Protein AF-A0A5P5ZTL6-F1 (afdb_monomer_lite)

Radius of gyration: 15.17 Å; chains: 1; bounding box: 34×27×32 Å

Sequence (74 aa):
MSGIKMRKFLNFKANLGELSNYVKCNPKGVYYIE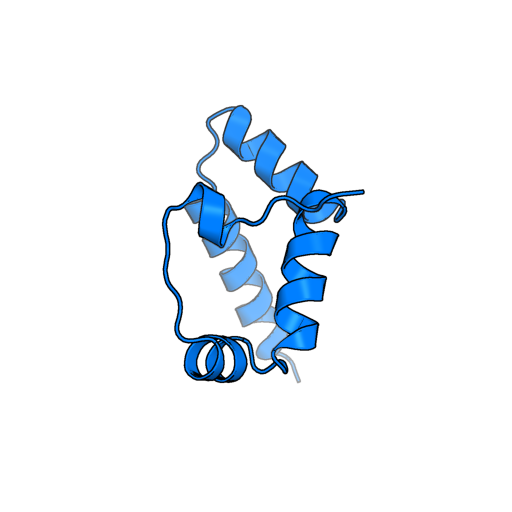NSFFKSKSTRYFMYLRKQGLDMNQAFDHLLGEESKKNIEP

Structure (mmCIF, N/CA/C/O backbone):
data_AF-A0A5P5ZTL6-F1
#
_entry.id   AF-A0A5P5ZTL6-F1
#
loop_
_atom_site.group_PDB
_atom_site.id
_atom_site.type_symbol
_atom_site.label_atom_id
_atom_site.label_alt_id
_atom_site.label_comp_id
_atom_site.label_asym_id
_atom_site.label_entity_id
_atom_site.label_seq_id
_atom_site.pdbx_PDB_ins_code
_atom_site.Cartn_x
_atom_site.Cartn_y
_atom_site.Cartn_z
_atom_site.occupancy
_atom_site.B_iso_or_equiv
_atom_site.auth_seq_id
_atom_site.auth_comp_id
_atom_site.auth_asym_id
_atom_site.auth_atom_id
_atom_site.pdbx_PDB_model_num
ATOM 1 N N . MET A 1 1 ? 2.651 13.221 12.866 1.00 38.12 1 MET A N 1
ATOM 2 C CA . MET A 1 1 ? 1.776 12.980 11.693 1.00 38.12 1 MET A CA 1
ATOM 3 C C . MET A 1 1 ? 1.163 11.598 11.823 1.00 38.12 1 MET A C 1
ATOM 5 O O . MET A 1 1 ? 1.890 10.619 11.719 1.00 38.12 1 MET A O 1
ATOM 9 N N . SER A 1 2 ? -0.133 11.520 12.123 1.00 49.09 2 SER A N 1
ATOM 10 C CA . SER A 1 2 ? -0.859 10.251 12.237 1.00 49.09 2 SER A CA 1
ATOM 11 C C . SER A 1 2 ? -1.009 9.630 10.846 1.00 49.09 2 SER A C 1
ATOM 13 O O . SER A 1 2 ? -1.771 10.148 10.035 1.00 49.09 2 SER A O 1
ATOM 15 N N . GLY A 1 3 ? -0.259 8.564 10.550 1.00 56.66 3 GLY A N 1
ATOM 16 C CA . GLY A 1 3 ? -0.428 7.794 9.317 1.00 56.66 3 GLY A CA 1
ATOM 17 C C . GLY A 1 3 ? -1.829 7.186 9.243 1.00 56.66 3 GLY A C 1
ATOM 18 O O . GLY A 1 3 ? -2.423 6.838 10.268 1.00 56.66 3 GLY A O 1
ATOM 19 N N . ILE A 1 4 ? -2.385 7.089 8.036 1.00 59.88 4 ILE A N 1
ATOM 20 C CA . ILE A 1 4 ? -3.672 6.425 7.820 1.00 59.88 4 ILE A CA 1
ATOM 21 C C . ILE A 1 4 ? -3.482 4.948 8.161 1.00 59.88 4 ILE A C 1
ATOM 23 O O . ILE A 1 4 ? -2.751 4.222 7.491 1.00 59.88 4 ILE A O 1
ATOM 27 N N . LYS A 1 5 ? -4.149 4.497 9.225 1.00 67.75 5 LYS A N 1
ATOM 28 C CA . LYS A 1 5 ? -4.185 3.085 9.609 1.00 67.75 5 LYS A CA 1
ATOM 29 C C . LYS A 1 5 ? -5.117 2.360 8.641 1.00 67.75 5 LYS A C 1
ATOM 31 O O . LYS A 1 5 ? -6.299 2.209 8.942 1.00 67.75 5 LYS A O 1
ATOM 36 N N . MET A 1 6 ? -4.599 1.941 7.484 1.00 68.19 6 MET A N 1
ATOM 37 C CA . MET A 1 6 ? -5.376 1.286 6.418 1.00 68.19 6 MET A CA 1
ATOM 38 C C . MET A 1 6 ? -6.219 0.116 6.941 1.00 68.19 6 MET A C 1
ATOM 40 O O . MET A 1 6 ? -7.385 -0.002 6.580 1.00 68.19 6 MET A O 1
ATOM 44 N N . ARG A 1 7 ? -5.697 -0.670 7.893 1.00 71.44 7 ARG A N 1
ATOM 45 C CA . ARG A 1 7 ? -6.466 -1.738 8.562 1.00 71.44 7 ARG A CA 1
ATOM 46 C C . ARG A 1 7 ? -7.722 -1.236 9.277 1.00 71.44 7 ARG A C 1
ATOM 48 O O . ARG A 1 7 ? -8.763 -1.875 9.216 1.00 71.44 7 ARG A O 1
ATOM 55 N N . LYS A 1 8 ? -7.641 -0.073 9.930 1.00 73.25 8 LYS A N 1
ATOM 56 C CA . LYS A 1 8 ? -8.788 0.549 10.604 1.00 73.25 8 LYS A CA 1
ATOM 57 C C . LYS A 1 8 ? -9.778 1.128 9.590 1.00 73.25 8 LYS A C 1
ATOM 59 O O . LYS A 1 8 ? -10.976 1.018 9.807 1.00 73.25 8 LYS A O 1
ATOM 64 N N . PHE A 1 9 ? -9.282 1.709 8.497 1.00 73.50 9 PHE A N 1
ATOM 65 C CA . PHE A 1 9 ? -10.121 2.228 7.414 1.00 73.50 9 PHE A CA 1
ATOM 66 C C . PHE A 1 9 ? -10.916 1.116 6.712 1.00 73.50 9 PHE A C 1
ATOM 68 O O . PHE A 1 9 ? -12.098 1.286 6.447 1.00 73.50 9 PHE A O 1
ATOM 75 N N . LEU A 1 10 ? -10.291 -0.040 6.478 1.00 73.50 10 LEU A N 1
ATOM 76 C CA . LEU A 1 10 ? -10.909 -1.192 5.812 1.00 73.50 10 LEU A CA 1
ATOM 77 C C . LEU A 1 10 ? -11.656 -2.138 6.770 1.00 73.50 10 LEU A C 1
ATOM 79 O O . LEU A 1 10 ? -12.078 -3.210 6.352 1.00 73.50 10 LEU A O 1
ATOM 83 N N . ASN A 1 11 ? -11.785 -1.781 8.055 1.00 76.75 11 ASN A N 1
ATOM 84 C CA . ASN A 1 11 ? -12.335 -2.643 9.111 1.00 76.75 11 ASN A CA 1
ATOM 85 C C . ASN A 1 11 ? -11.744 -4.073 9.119 1.00 76.75 11 ASN A C 1
ATOM 87 O O . ASN A 1 11 ? -12.435 -5.061 9.363 1.00 76.75 11 ASN A O 1
ATOM 91 N N . PHE A 1 12 ? -10.445 -4.189 8.841 1.00 79.62 12 PHE A N 1
ATOM 92 C CA . PHE A 1 12 ? -9.754 -5.465 8.694 1.00 79.62 12 PHE A CA 1
ATOM 93 C C . PHE A 1 12 ? -8.957 -5.808 9.958 1.00 79.62 12 PHE A C 1
ATOM 95 O O . PHE A 1 12 ? -8.042 -5.077 10.356 1.00 79.62 12 PHE A O 1
ATOM 102 N N . LYS A 1 13 ? -9.277 -6.944 10.588 1.00 78.06 13 LYS A N 1
ATOM 103 C CA . LYS A 1 13 ? -8.542 -7.487 11.741 1.00 78.06 13 LYS A CA 1
ATOM 104 C C . LYS A 1 13 ? -7.534 -8.537 11.267 1.00 78.06 13 LYS A C 1
ATOM 106 O O . LYS A 1 13 ? -7.844 -9.718 11.212 1.00 78.06 13 LYS A O 1
ATOM 111 N N . ALA A 1 14 ? -6.332 -8.089 10.913 1.00 75.50 14 ALA A N 1
ATOM 112 C CA . ALA A 1 14 ? -5.255 -8.967 10.458 1.00 75.50 14 ALA A CA 1
ATOM 113 C C . ALA A 1 14 ? -4.563 -9.699 11.622 1.00 75.50 14 ALA A C 1
ATOM 115 O O . ALA A 1 14 ? -4.264 -9.072 12.644 1.0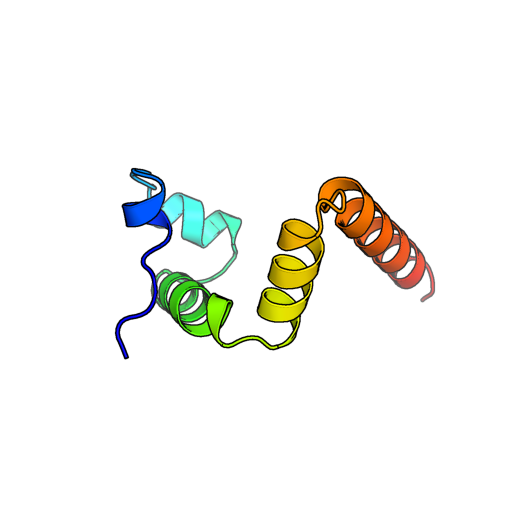0 75.50 14 ALA A O 1
ATOM 116 N N . ASN A 1 15 ? -4.191 -10.967 11.421 1.00 85.38 15 ASN A N 1
ATOM 117 C CA . ASN A 1 15 ? -3.157 -11.623 12.220 1.00 85.38 15 ASN A CA 1
ATOM 118 C C . ASN A 1 15 ? -1.788 -11.031 11.838 1.00 85.38 15 ASN A C 1
ATOM 120 O O . ASN A 1 15 ? -1.319 -11.181 10.710 1.00 85.38 15 ASN A O 1
ATOM 124 N N . LEU A 1 16 ? -1.149 -10.320 12.772 1.00 79.75 16 LEU A N 1
ATOM 125 C CA . LEU A 1 16 ? 0.112 -9.626 12.500 1.00 79.75 16 LEU A CA 1
ATOM 126 C C . LEU A 1 16 ? 1.271 -10.585 12.201 1.00 79.75 16 LEU A C 1
ATOM 128 O O . LEU A 1 16 ? 2.171 -10.196 11.462 1.00 79.75 16 LEU A O 1
ATOM 132 N N . GLY A 1 17 ? 1.253 -11.806 12.747 1.00 82.38 17 GLY A N 1
ATOM 133 C CA . GLY A 1 17 ? 2.278 -12.817 12.478 1.00 82.38 17 GLY A CA 1
ATOM 134 C C . GLY A 1 17 ? 2.218 -13.309 11.033 1.00 82.38 17 GLY A C 1
ATOM 135 O O . GLY A 1 17 ? 3.224 -13.291 10.332 1.00 82.38 17 GLY A O 1
ATOM 136 N N . GLU A 1 18 ? 1.021 -13.649 10.556 1.00 83.56 18 GLU A N 1
ATOM 137 C CA . GLU A 1 18 ? 0.793 -14.061 9.163 1.00 83.56 18 GLU A CA 1
ATOM 138 C C . GLU A 1 18 ? 1.125 -12.942 8.177 1.00 83.56 18 GLU A C 1
ATOM 140 O O . GLU A 1 18 ? 1.823 -13.170 7.193 1.00 83.56 18 GLU A O 1
ATOM 145 N N . LEU A 1 19 ? 0.688 -11.714 8.469 1.00 81.12 19 LEU A N 1
ATOM 146 C CA . LEU A 1 19 ? 0.969 -10.557 7.624 1.00 81.12 19 LEU A CA 1
ATOM 147 C C . LEU A 1 19 ? 2.472 -10.258 7.554 1.00 81.12 19 LEU A C 1
ATOM 149 O O . LEU A 1 19 ? 3.001 -9.994 6.480 1.00 81.12 19 LEU A O 1
ATOM 153 N N . SER A 1 20 ? 3.160 -10.313 8.694 1.00 80.12 20 SER A N 1
ATOM 154 C CA . SER A 1 20 ? 4.610 -10.127 8.788 1.00 80.12 20 SER A CA 1
ATOM 155 C C . SER A 1 20 ? 5.364 -11.191 7.981 1.00 80.12 20 SER A C 1
ATOM 157 O O . SER A 1 20 ? 6.253 -10.848 7.200 1.00 80.12 20 SER A O 1
ATOM 159 N N . ASN A 1 21 ? 4.957 -12.459 8.096 1.00 82.19 21 ASN A N 1
ATOM 160 C CA . ASN A 1 21 ? 5.521 -13.563 7.319 1.00 82.19 21 ASN A CA 1
ATOM 161 C C . ASN A 1 21 ? 5.273 -13.388 5.815 1.00 82.19 21 ASN A C 1
ATOM 163 O O . ASN A 1 21 ? 6.195 -13.557 5.019 1.00 82.19 21 ASN A O 1
ATOM 167 N N . TYR A 1 22 ? 4.055 -13.001 5.426 1.00 82.88 22 TYR A N 1
ATOM 168 C CA . TYR A 1 22 ? 3.680 -12.796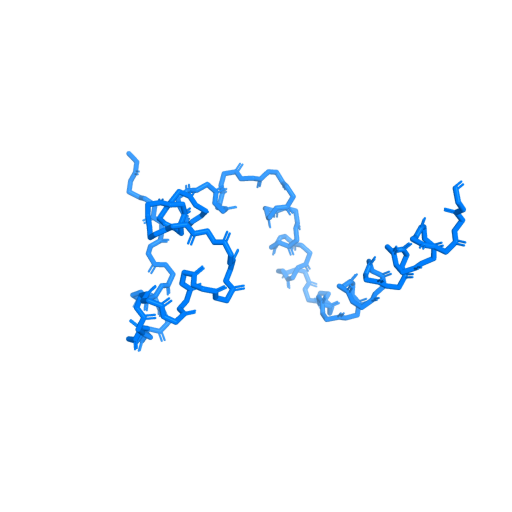 4.027 1.00 82.88 22 TYR A CA 1
ATOM 169 C C . TYR A 1 22 ? 4.444 -11.634 3.385 1.00 82.88 22 TYR A C 1
ATOM 171 O O . TYR A 1 22 ? 5.038 -11.782 2.321 1.00 82.88 22 TYR A O 1
ATOM 179 N N . VAL A 1 23 ? 4.490 -10.483 4.061 1.00 80.44 23 VAL A N 1
ATOM 180 C CA . VAL A 1 23 ? 5.234 -9.298 3.599 1.00 80.44 23 VAL A CA 1
ATOM 181 C C . VAL A 1 23 ? 6.753 -9.499 3.756 1.00 80.44 23 VAL A C 1
ATOM 183 O O . VAL A 1 23 ? 7.537 -8.666 3.307 1.00 80.44 23 VAL A O 1
ATOM 186 N N . LYS A 1 24 ? 7.191 -10.610 4.372 1.00 83.62 24 LYS A N 1
ATOM 187 C CA . LYS A 1 24 ? 8.592 -10.921 4.700 1.00 83.62 24 LYS A CA 1
ATOM 188 C C . LYS A 1 24 ? 9.281 -9.803 5.486 1.00 83.62 24 LYS A C 1
ATOM 190 O O . LYS A 1 24 ? 10.477 -9.562 5.339 1.00 83.62 24 LYS A O 1
ATOM 195 N N . CYS A 1 25 ? 8.537 -9.092 6.325 1.00 77.50 25 CYS A N 1
ATOM 196 C CA . CYS A 1 25 ? 9.070 -8.006 7.139 1.00 77.50 25 CYS A CA 1
ATOM 197 C C . CYS A 1 25 ? 8.551 -8.135 8.564 1.00 77.50 25 CYS A C 1
ATOM 199 O O . CYS A 1 25 ? 7.433 -8.586 8.774 1.00 77.50 25 CYS A O 1
ATOM 201 N N . ASN A 1 26 ? 9.345 -7.748 9.562 1.00 80.56 26 ASN A N 1
ATOM 202 C CA . ASN A 1 26 ? 8.905 -7.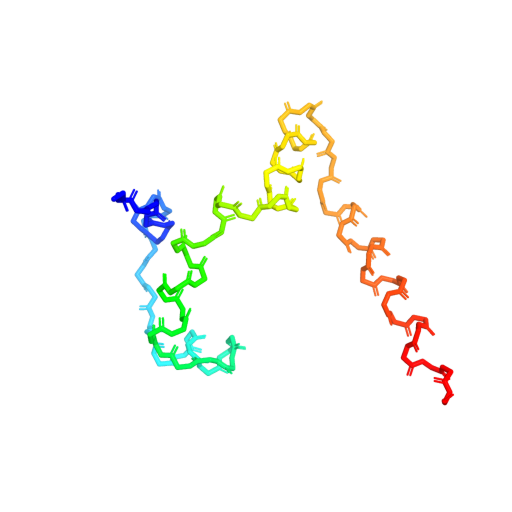809 10.957 1.00 80.56 26 ASN A CA 1
ATOM 203 C C . ASN A 1 26 ? 7.688 -6.880 11.209 1.00 80.56 26 ASN A C 1
ATOM 205 O O . ASN A 1 26 ? 7.449 -5.943 10.438 1.00 80.56 26 ASN A O 1
ATOM 209 N N . PRO A 1 27 ? 6.931 -7.059 12.309 1.00 76.50 27 PRO A N 1
ATOM 210 C CA . PRO A 1 27 ? 5.736 -6.253 12.569 1.00 76.50 27 PRO A CA 1
ATOM 211 C C . PRO A 1 27 ? 5.997 -4.738 12.600 1.00 76.50 27 PRO A C 1
ATOM 213 O O . PRO A 1 27 ? 5.145 -3.958 12.180 1.00 76.50 27 PRO A O 1
ATOM 216 N N . LYS A 1 28 ? 7.187 -4.300 13.046 1.00 77.62 28 LYS A N 1
ATOM 217 C CA . LYS A 1 28 ? 7.593 -2.881 13.017 1.00 77.62 28 LYS A CA 1
ATOM 218 C C . LYS A 1 28 ? 7.728 -2.358 11.579 1.00 77.62 28 LYS A C 1
ATOM 220 O O . LYS A 1 28 ? 7.318 -1.230 11.307 1.00 77.62 28 LYS A O 1
ATOM 225 N N . GLY A 1 29 ? 8.244 -3.178 10.666 1.00 76.69 29 GLY A N 1
ATOM 226 C CA . GLY A 1 29 ? 8.348 -2.892 9.237 1.00 76.69 29 GLY A CA 1
ATOM 227 C C . GLY A 1 29 ? 6.984 -2.685 8.585 1.00 76.69 29 GLY A C 1
ATOM 228 O O . GLY A 1 29 ? 6.804 -1.707 7.863 1.00 76.69 29 GLY A O 1
ATOM 229 N N . VAL A 1 30 ? 5.989 -3.511 8.927 1.00 74.25 30 VAL A N 1
ATOM 230 C CA . VAL A 1 30 ? 4.604 -3.330 8.452 1.00 74.25 30 VAL A CA 1
ATOM 231 C C . VAL A 1 30 ? 4.062 -1.948 8.842 1.00 74.25 30 VAL A C 1
ATOM 233 O O . VAL A 1 30 ? 3.544 -1.224 7.993 1.00 74.25 30 VAL A O 1
ATOM 236 N N . TYR A 1 31 ? 4.233 -1.528 10.102 1.00 72.50 31 TYR A N 1
ATOM 237 C CA . TYR A 1 31 ? 3.809 -0.190 10.541 1.00 72.50 31 TYR A CA 1
ATOM 238 C C . TYR A 1 31 ? 4.547 0.935 9.809 1.00 72.50 31 TYR A C 1
ATOM 240 O O . TYR A 1 31 ? 3.961 1.982 9.522 1.00 72.50 31 TYR A O 1
ATOM 248 N N . TYR A 1 32 ? 5.833 0.747 9.511 1.00 76.62 32 TYR A N 1
ATOM 249 C CA . TYR A 1 32 ? 6.599 1.717 8.735 1.00 76.62 32 TYR A CA 1
ATOM 250 C C . TYR A 1 32 ? 6.071 1.834 7.301 1.00 76.62 32 TYR A C 1
ATOM 252 O O . TYR A 1 32 ? 5.877 2.954 6.824 1.00 76.62 32 TYR A O 1
ATOM 260 N N . ILE A 1 33 ? 5.780 0.708 6.640 1.00 75.62 33 ILE A N 1
ATOM 261 C CA . ILE A 1 33 ? 5.173 0.680 5.302 1.00 75.62 33 ILE A CA 1
ATOM 262 C C . ILE A 1 33 ? 3.850 1.446 5.322 1.00 75.62 33 ILE A C 1
ATOM 264 O O . ILE A 1 33 ? 3.686 2.360 4.528 1.00 75.62 33 ILE A O 1
ATOM 268 N N . GLU A 1 34 ? 2.951 1.191 6.275 1.00 72.00 34 GLU A N 1
ATOM 269 C CA . GLU A 1 34 ? 1.674 1.923 6.364 1.00 72.00 34 GLU A CA 1
ATOM 270 C C . GLU A 1 34 ? 1.853 3.438 6.560 1.00 72.00 34 GLU A C 1
ATOM 272 O O . GLU A 1 34 ? 1.168 4.245 5.929 1.00 72.00 34 GLU A O 1
ATOM 277 N N . ASN A 1 35 ? 2.804 3.845 7.404 1.00 71.25 35 ASN A N 1
ATOM 278 C CA . ASN A 1 35 ? 3.074 5.259 7.676 1.00 71.25 35 ASN A CA 1
ATOM 279 C C . ASN A 1 35 ? 3.779 5.978 6.514 1.00 71.25 35 ASN A C 1
ATOM 281 O O . ASN A 1 35 ? 3.654 7.199 6.370 1.00 71.25 35 ASN A O 1
ATOM 285 N N . SER A 1 36 ? 4.547 5.241 5.713 1.00 74.06 36 SER A N 1
ATOM 286 C CA . SER A 1 36 ? 5.265 5.755 4.543 1.00 74.06 36 SER A CA 1
ATOM 287 C C . SER A 1 36 ? 4.466 5.617 3.250 1.00 74.06 36 SER A C 1
ATOM 289 O O . SER A 1 36 ? 4.734 6.360 2.307 1.00 74.06 36 SER A O 1
ATOM 291 N N . PHE A 1 37 ? 3.440 4.761 3.221 1.00 74.94 37 PHE A N 1
ATOM 292 C CA . PHE A 1 37 ? 2.652 4.443 2.034 1.00 74.94 37 PHE A CA 1
ATOM 293 C C . PHE A 1 37 ? 2.128 5.708 1.356 1.00 74.94 37 PHE A C 1
ATOM 295 O O . PHE A 1 37 ? 2.421 5.952 0.193 1.00 74.94 37 PHE A O 1
ATOM 302 N N . PHE A 1 38 ? 1.466 6.589 2.108 1.00 71.62 38 PHE A N 1
ATOM 303 C CA . PHE A 1 38 ? 0.949 7.860 1.583 1.00 71.62 38 PHE A CA 1
ATOM 304 C C . PHE A 1 38 ? 2.020 8.939 1.361 1.00 71.62 38 PHE A C 1
ATOM 306 O O . PHE A 1 38 ? 1.760 9.940 0.694 1.00 71.62 38 PHE A O 1
ATOM 313 N N . LYS A 1 39 ? 3.223 8.764 1.917 1.00 76.81 39 LYS A N 1
ATOM 314 C CA . LYS A 1 39 ? 4.349 9.690 1.719 1.00 76.81 39 LYS A CA 1
ATOM 315 C C . LYS A 1 39 ? 5.137 9.367 0.451 1.00 76.81 39 LYS A C 1
ATOM 317 O O . LYS A 1 39 ? 5.726 10.272 -0.142 1.00 76.81 39 LYS A O 1
ATOM 322 N N . SER A 1 40 ? 5.122 8.107 0.017 1.00 82.00 40 SER A N 1
ATOM 323 C CA . SER A 1 40 ? 5.769 7.663 -1.215 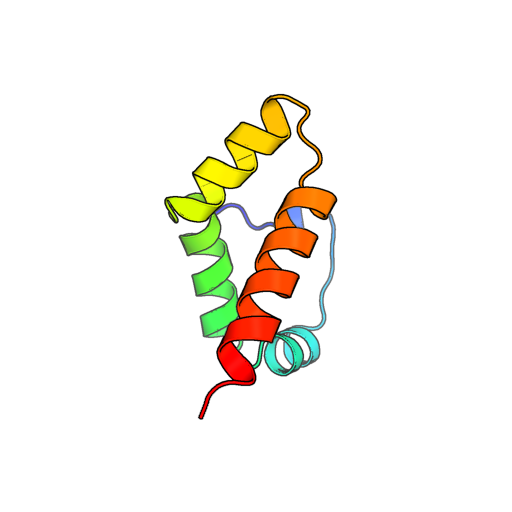1.00 82.00 40 SER A CA 1
ATOM 324 C C . SER A 1 40 ? 5.231 8.430 -2.428 1.00 82.00 40 SER A C 1
ATOM 326 O O . SER A 1 40 ? 4.019 8.573 -2.616 1.00 82.00 40 SER A O 1
ATOM 328 N N . LYS A 1 41 ? 6.144 8.945 -3.266 1.00 82.94 41 LYS A N 1
ATOM 329 C CA . LYS A 1 41 ? 5.792 9.622 -4.526 1.00 82.94 41 LYS A CA 1
ATOM 330 C C . LYS A 1 41 ? 5.031 8.669 -5.455 1.00 82.94 41 LYS A C 1
ATOM 332 O O . LYS A 1 41 ? 3.998 9.061 -5.989 1.00 82.94 41 LYS A O 1
ATOM 337 N N . SER A 1 42 ? 5.491 7.423 -5.568 1.00 81.12 42 SER A N 1
ATOM 338 C CA . SER A 1 42 ? 4.897 6.403 -6.438 1.00 81.12 42 SER A CA 1
ATOM 339 C C . SER A 1 42 ? 3.469 6.061 -6.022 1.00 81.12 42 SER A C 1
ATOM 341 O O . SER A 1 42 ? 2.567 6.053 -6.852 1.00 81.12 42 SER A O 1
ATOM 343 N N . THR A 1 43 ? 3.218 5.883 -4.723 1.00 84.94 43 THR A N 1
ATOM 344 C CA . THR A 1 43 ? 1.862 5.603 -4.230 1.00 84.94 43 THR A CA 1
ATOM 345 C C . THR A 1 43 ? 0.898 6.745 -4.540 1.00 84.94 43 THR A C 1
ATOM 347 O O . THR A 1 43 ? -0.206 6.505 -5.025 1.00 84.94 43 THR A O 1
ATOM 350 N N . ARG A 1 44 ? 1.308 8.000 -4.304 1.00 87.00 44 ARG A N 1
ATOM 351 C CA . ARG A 1 44 ? 0.467 9.170 -4.614 1.00 87.00 44 ARG A CA 1
ATOM 352 C C . ARG A 1 44 ? 0.169 9.286 -6.107 1.00 87.00 44 ARG A C 1
ATOM 354 O O . ARG A 1 44 ? -0.949 9.644 -6.468 1.00 87.00 44 ARG A O 1
ATOM 361 N N . TYR A 1 45 ? 1.140 8.958 -6.955 1.00 87.62 45 TYR A N 1
ATOM 362 C CA . TYR A 1 45 ? 0.959 8.918 -8.401 1.00 87.62 45 TYR A CA 1
ATOM 363 C C . TYR A 1 45 ? -0.095 7.879 -8.812 1.00 87.62 45 TYR A C 1
ATOM 365 O O . TYR A 1 45 ? -1.075 8.229 -9.464 1.00 87.62 45 TYR A O 1
ATOM 373 N N . PHE A 1 46 ? 0.018 6.637 -8.336 1.00 87.44 46 PHE A N 1
ATOM 374 C CA . PHE A 1 46 ? -0.969 5.591 -8.629 1.00 87.44 46 PHE A CA 1
ATOM 375 C C . PHE A 1 46 ? -2.368 5.911 -8.085 1.00 87.44 46 PHE A C 1
ATOM 377 O O . PHE A 1 46 ? -3.369 5.666 -8.754 1.00 87.44 46 PHE A O 1
ATOM 384 N N . MET A 1 47 ? -2.462 6.525 -6.903 1.00 87.88 47 MET A N 1
ATOM 385 C CA . MET A 1 47 ? -3.743 7.004 -6.370 1.00 87.88 47 MET A CA 1
ATOM 386 C C . MET A 1 47 ? -4.375 8.087 -7.245 1.00 87.88 47 MET A C 1
ATOM 388 O O . MET A 1 47 ? -5.594 8.101 -7.415 1.00 87.88 47 MET A O 1
ATOM 392 N N . TYR A 1 48 ? -3.567 8.991 -7.801 1.00 92.25 48 TYR A N 1
ATOM 393 C CA . TYR A 1 48 ? -4.053 10.006 -8.729 1.00 92.25 48 TYR A CA 1
ATOM 394 C C . TYR A 1 48 ? -4.593 9.375 -10.017 1.00 92.25 48 TYR A C 1
ATOM 396 O O . TYR A 1 48 ? -5.703 9.716 -10.416 1.00 92.25 48 TYR A O 1
ATOM 404 N N . LEU A 1 49 ? -3.873 8.415 -10.610 1.00 87.31 49 LEU A N 1
ATOM 405 C CA . LEU A 1 49 ? -4.339 7.689 -11.798 1.00 87.31 49 LEU A CA 1
ATOM 406 C C . LEU A 1 49 ? -5.667 6.969 -11.536 1.00 87.31 49 LEU A C 1
ATOM 408 O O . LEU A 1 49 ? -6.625 7.152 -12.286 1.00 87.31 49 LEU A O 1
ATOM 412 N N . ARG A 1 50 ? -5.772 6.253 -10.409 1.00 91.44 50 ARG A N 1
ATOM 413 C CA . ARG A 1 50 ? -7.027 5.619 -9.981 1.00 91.44 50 ARG A CA 1
ATOM 414 C C . ARG A 1 50 ? -8.169 6.627 -9.866 1.00 91.44 50 ARG A C 1
ATOM 416 O O . ARG A 1 50 ? -9.287 6.339 -10.278 1.00 91.44 50 ARG A O 1
ATOM 423 N N . LYS A 1 51 ? -7.903 7.810 -9.301 1.00 91.69 51 LYS A N 1
ATOM 424 C CA . LYS A 1 51 ? -8.903 8.879 -9.159 1.00 91.69 51 LYS A CA 1
ATOM 425 C C . LYS A 1 51 ? -9.425 9.372 -10.516 1.00 91.69 51 LYS A C 1
ATOM 427 O O . LYS A 1 51 ? -10.576 9.784 -10.580 1.00 91.69 51 LYS A O 1
ATOM 432 N N . GLN A 1 52 ? -8.616 9.315 -11.575 1.00 93.19 52 GLN A N 1
ATOM 433 C CA . GLN A 1 52 ? -9.042 9.657 -12.940 1.00 93.19 52 GLN A CA 1
ATOM 434 C C . GLN A 1 52 ? -9.868 8.550 -13.620 1.00 93.19 52 GLN A C 1
ATOM 436 O O . GLN A 1 52 ? -10.258 8.708 -14.771 1.00 93.19 52 GLN A O 1
ATOM 441 N N . GLY A 1 53 ? -10.140 7.436 -12.932 1.00 92.25 53 GLY A N 1
ATOM 442 C CA . GLY A 1 53 ? -10.906 6.317 -13.482 1.00 92.25 53 GLY A CA 1
ATOM 443 C C . GLY A 1 53 ? -10.070 5.319 -14.281 1.00 92.25 53 GLY A C 1
ATOM 444 O O . GLY A 1 53 ? -10.638 4.463 -14.950 1.00 92.25 53 GLY A O 1
ATOM 445 N N . LEU A 1 54 ? -8.737 5.404 -14.213 1.00 91.69 54 LEU A N 1
ATOM 446 C CA . LEU A 1 54 ? -7.860 4.427 -14.853 1.00 91.69 54 LEU A CA 1
ATOM 447 C C . LEU A 1 54 ? -7.894 3.089 -14.104 1.00 91.69 54 LEU A C 1
ATOM 449 O O . LEU A 1 54 ? -7.918 3.051 -12.867 1.00 91.69 54 LEU A O 1
ATOM 453 N N . ASP A 1 55 ? -7.860 1.992 -14.863 1.00 91.81 55 ASP A N 1
ATOM 454 C CA . ASP A 1 55 ? -7.794 0.645 -14.306 1.00 91.81 55 ASP A CA 1
ATOM 455 C C . ASP A 1 55 ? -6.386 0.353 -13.782 1.00 91.81 55 ASP A C 1
ATOM 457 O O . ASP A 1 55 ? -5.432 0.106 -14.521 1.00 91.81 55 ASP A O 1
ATOM 461 N N . MET A 1 56 ? -6.260 0.389 -12.459 1.00 90.12 56 MET A N 1
ATOM 462 C CA . MET A 1 56 ? -4.990 0.123 -11.804 1.00 90.12 56 MET A CA 1
ATOM 463 C C . MET A 1 56 ? -4.564 -1.338 -11.900 1.00 90.12 56 MET A C 1
ATOM 465 O O . MET A 1 56 ? -3.366 -1.590 -11.827 1.00 90.12 56 MET A O 1
ATOM 469 N N . ASN A 1 57 ? -5.495 -2.283 -12.071 1.00 90.75 57 ASN A N 1
ATOM 470 C CA . ASN A 1 57 ? -5.132 -3.693 -12.206 1.00 90.75 57 ASN A CA 1
ATOM 471 C C . ASN A 1 57 ? -4.340 -3.896 -13.497 1.00 90.75 57 ASN A C 1
ATOM 473 O O . ASN A 1 57 ? -3.231 -4.408 -13.442 1.00 90.75 57 ASN A O 1
ATOM 477 N N . GLN A 1 58 ? -4.823 -3.346 -14.616 1.00 90.81 58 GLN A N 1
ATOM 478 C CA . GLN A 1 58 ? -4.086 -3.362 -15.884 1.00 90.81 58 GLN A CA 1
ATOM 479 C C . GLN A 1 58 ? -2.707 -2.700 -15.771 1.00 90.81 58 GLN A C 1
ATOM 481 O O . GLN A 1 58 ? -1.720 -3.215 -16.296 1.00 90.81 58 GLN A O 1
ATOM 486 N N . ALA A 1 59 ? -2.617 -1.567 -15.065 1.00 86.19 59 ALA A N 1
ATOM 487 C CA . ALA A 1 59 ? -1.340 -0.893 -14.846 1.00 86.19 59 ALA A CA 1
ATOM 488 C C . ALA A 1 59 ? -0.359 -1.754 -14.027 1.00 86.19 59 ALA A C 1
ATOM 490 O O . ALA A 1 59 ? 0.830 -1.795 -14.341 1.00 86.19 59 ALA A O 1
ATOM 491 N N . PHE A 1 60 ? -0.838 -2.447 -12.990 1.00 89.62 60 PHE A N 1
ATOM 492 C CA . PHE A 1 60 ? -0.003 -3.331 -12.176 1.00 89.62 60 PHE A CA 1
ATOM 493 C C . PHE A 1 60 ? 0.381 -4.613 -12.915 1.00 89.62 60 PHE A C 1
ATOM 495 O O . PHE A 1 60 ? 1.544 -5.002 -12.847 1.00 89.62 60 PHE A O 1
ATOM 502 N N . ASP A 1 61 ? -0.533 -5.212 -13.675 1.00 90.56 61 ASP A N 1
ATOM 503 C CA . ASP A 1 61 ? -0.252 -6.389 -14.502 1.00 90.56 61 ASP A CA 1
ATOM 504 C C . ASP A 1 61 ? 0.849 -6.089 -15.525 1.00 90.56 61 ASP A C 1
ATOM 506 O O . ASP A 1 61 ? 1.771 -6.885 -15.712 1.00 90.56 61 ASP A O 1
ATOM 510 N N . HIS A 1 62 ? 0.814 -4.899 -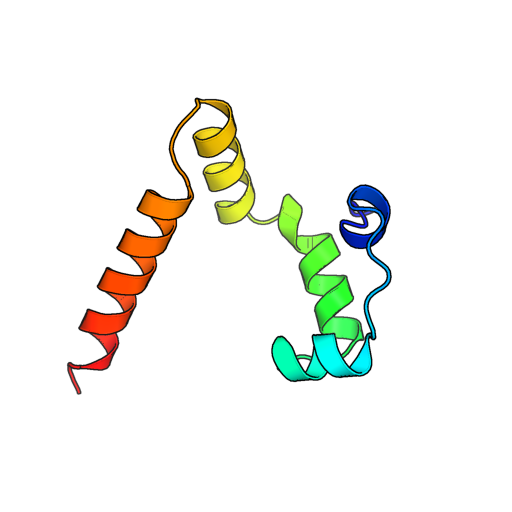16.132 1.00 85.38 62 HIS A N 1
ATOM 511 C CA . HIS A 1 62 ? 1.872 -4.450 -17.031 1.00 85.38 62 HIS A CA 1
ATOM 512 C C . HIS A 1 62 ? 3.227 -4.316 -16.316 1.00 85.38 62 HIS A C 1
ATOM 514 O O . HIS A 1 62 ? 4.234 -4.814 -16.815 1.00 85.38 62 HIS A O 1
ATOM 520 N N . LEU A 1 63 ? 3.260 -3.694 -15.131 1.00 84.00 63 LEU A N 1
ATOM 521 C CA . LEU A 1 63 ? 4.493 -3.551 -14.345 1.00 84.00 63 LEU A CA 1
ATOM 522 C C . LEU A 1 63 ? 5.087 -4.910 -13.948 1.00 84.00 63 LEU A C 1
ATOM 524 O O . LEU A 1 63 ? 6.293 -5.113 -14.083 1.00 84.00 63 LEU A O 1
ATOM 528 N N . LEU A 1 64 ? 4.244 -5.850 -13.515 1.00 86.00 64 LEU A N 1
ATOM 529 C CA . LEU A 1 64 ? 4.657 -7.214 -13.171 1.00 86.00 64 LEU A CA 1
ATOM 530 C C . LEU A 1 64 ? 5.186 -7.977 -14.395 1.00 86.00 64 LEU A C 1
ATOM 532 O O . LEU A 1 64 ? 6.157 -8.734 -14.292 1.00 86.00 64 LEU A O 1
ATOM 536 N N . GLY A 1 65 ? 4.584 -7.754 -15.565 1.00 85.31 65 GLY A N 1
ATOM 537 C CA . GLY A 1 65 ? 5.059 -8.306 -16.833 1.00 85.31 65 GLY A CA 1
ATOM 538 C C . GLY A 1 65 ? 6.456 -7.806 -17.213 1.00 85.31 65 GLY A C 1
ATOM 539 O O . GLY A 1 65 ? 7.292 -8.594 -17.656 1.00 85.31 65 GLY A O 1
ATOM 540 N N . GLU A 1 66 ? 6.744 -6.523 -16.999 1.00 80.12 66 GLU A N 1
ATOM 541 C CA . GLU A 1 66 ? 8.060 -5.931 -17.274 1.00 80.12 66 GLU A CA 1
ATOM 542 C C . GLU A 1 66 ? 9.138 -6.376 -16.268 1.00 80.12 66 GLU A C 1
ATOM 544 O O . GLU A 1 66 ? 10.277 -6.637 -16.662 1.00 80.12 66 GLU A O 1
ATOM 549 N N . GLU A 1 67 ? 8.800 -6.537 -14.983 1.00 73.81 67 GLU A N 1
ATOM 550 C CA . GLU A 1 67 ? 9.719 -7.125 -13.992 1.00 73.81 67 GLU A CA 1
ATOM 551 C C . GLU A 1 67 ? 10.063 -8.583 -14.316 1.00 73.81 67 GLU A C 1
ATOM 553 O O . GLU A 1 67 ? 11.213 -9.002 -14.179 1.00 73.81 67 GLU A O 1
ATOM 558 N N . SER A 1 68 ? 9.084 -9.352 -14.794 1.00 70.19 68 SER A N 1
ATOM 559 C CA . SER A 1 68 ? 9.288 -10.756 -15.163 1.00 70.19 68 SER A CA 1
ATOM 560 C C . SER A 1 68 ? 10.274 -10.911 -16.323 1.00 70.19 68 SER A C 1
ATOM 562 O O . SER A 1 68 ? 11.073 -11.840 -16.316 1.00 70.19 68 SER A O 1
ATOM 564 N N . LYS A 1 69 ? 10.282 -9.979 -17.286 1.00 65.44 69 LYS A N 1
ATOM 565 C CA . LYS A 1 69 ? 11.247 -9.982 -18.401 1.00 65.44 69 LYS A CA 1
ATOM 566 C C . LYS A 1 69 ? 12.672 -9.667 -17.946 1.00 65.44 69 LYS A C 1
ATOM 568 O O . LYS A 1 69 ? 13.612 -10.285 -18.431 1.00 65.44 69 LYS A O 1
ATOM 573 N N . LYS A 1 70 ? 12.837 -8.747 -16.990 1.00 59.81 70 LYS A N 1
ATOM 574 C CA . LYS A 1 70 ? 14.159 -8.357 -16.467 1.00 59.81 70 LYS A CA 1
ATOM 575 C C . LYS A 1 70 ? 14.837 -9.442 -15.631 1.00 59.81 70 LYS A C 1
ATOM 577 O O . LYS A 1 70 ? 16.053 -9.443 -15.539 1.00 59.81 70 LYS A O 1
ATOM 582 N N . ASN A 1 71 ? 14.073 -10.359 -15.042 1.00 55.38 71 ASN A N 1
ATOM 583 C CA . ASN A 1 71 ? 14.611 -11.461 -14.236 1.00 55.38 71 ASN A CA 1
ATOM 584 C C . ASN A 1 71 ? 14.993 -12.712 -15.062 1.00 55.38 71 ASN A C 1
ATOM 586 O O . ASN A 1 71 ? 15.317 -13.742 -14.475 1.00 55.38 71 ASN A O 1
ATOM 590 N N . ILE A 1 72 ? 14.921 -12.651 -16.400 1.00 57.84 72 ILE A N 1
ATOM 591 C CA . ILE A 1 72 ? 15.274 -13.755 -17.317 1.00 57.84 72 ILE A CA 1
ATOM 592 C C . ILE A 1 72 ? 16.603 -13.482 -18.052 1.00 57.84 72 ILE A C 1
ATOM 594 O O . ILE A 1 72 ? 17.194 -14.403 -18.613 1.00 57.84 72 ILE A O 1
ATOM 598 N N . GLU A 1 73 ? 17.117 -12.252 -18.012 1.00 46.28 73 GLU A N 1
ATOM 599 C CA . GLU A 1 73 ? 18.468 -11.945 -18.490 1.00 46.28 73 GLU A CA 1
ATOM 600 C C . GLU A 1 73 ? 19.472 -12.094 -17.325 1.00 46.28 73 GLU A C 1
ATOM 602 O O . GLU A 1 73 ? 19.218 -11.536 -16.254 1.00 46.28 73 GLU A O 1
ATOM 607 N N . PRO A 1 74 ? 20.550 -12.892 -17.486 1.00 49.53 74 PRO A N 1
ATOM 608 C CA . PRO A 1 74 ? 21.553 -13.134 -16.445 1.00 49.53 74 PRO A CA 1
ATOM 609 C C . PRO A 1 74 ? 22.414 -11.908 -16.113 1.00 49.53 74 PRO A C 1
ATOM 611 O O . PRO A 1 74 ? 22.644 -11.067 -17.012 1.00 49.53 74 PRO A O 1
#

Secondary structure (DSSP, 8-state):
-----HHHHTT----HHHHHHHTTS-HHHHHHHHHHHTT-HHHHHHHHHHHTT--HHHHHHHHHHHHHHHTS--

pLDDT: mean 77.58, std 11.74, range [38.12, 93.19]

Foldseek 3Di:
DDFPPVCVVVVHDDDLVVVCVVVVHHSVVVVVCRRCQCVDPVNVVLVVCVVVVDDVVVVVVVVVVVVVVVVVPD